Protein AF-A0A831WER1-F1 (afdb_monomer_lite)

Sequence (118 aa):
MRVPTHITPGLKKDIEVNKSIAALSYCWIMSVIIYALHRESPFVRFHAKQGIILFILSIIVWFLPYGRYIEVLVIGLMIAGFFEAVHGSYHPLPIIHEISTGGFNLRKIFHAITRGFA

Foldseek 3Di:
DDDDPDCDPVLVVLLVVCLQLLLVLLVQPSLVVQCVPPVPRPLSVLSSLLSPVLNVVLVVLVPDDVSVVVVVVSVVQSVVSSVCSNVSHSDQRPQRVCVVVVNDDPVVVVVVVVVVVD

Structure (mmCIF, N/CA/C/O backbone):
data_AF-A0A831WER1-F1
#
_entry.id   AF-A0A831WER1-F1
#
loop_
_atom_site.group_PDB
_atom_site.id
_atom_site.type_symbol
_atom_site.label_atom_id
_atom_site.label_alt_id
_atom_site.label_comp_id
_atom_site.label_asym_id
_atom_site.label_entity_id
_atom_site.label_seq_id
_atom_site.pdbx_PDB_ins_code
_atom_site.Cartn_x
_atom_site.Cartn_y
_atom_site.Cartn_z
_atom_site.occupancy
_atom_site.B_iso_or_equiv
_atom_site.auth_seq_id
_atom_site.auth_comp_id
_atom_site.auth_asym_id
_atom_site.auth_atom_id
_atom_site.pdbx_PDB_model_num
ATOM 1 N N . MET A 1 1 ? 6.300 -0.161 8.806 1.00 75.56 1 MET A N 1
ATOM 2 C CA . MET A 1 1 ? 4.931 0.136 9.279 1.00 75.56 1 MET A CA 1
ATOM 3 C C . MET A 1 1 ? 4.635 -0.894 10.350 1.00 75.56 1 MET A C 1
ATOM 5 O O . MET A 1 1 ? 5.125 -2.006 10.206 1.00 75.56 1 MET A O 1
ATOM 9 N N . ARG A 1 2 ? 3.951 -0.546 11.443 1.00 80.06 2 ARG A N 1
ATOM 10 C CA . ARG A 1 2 ? 3.749 -1.490 12.555 1.00 80.06 2 ARG A CA 1
ATOM 11 C C . ARG A 1 2 ? 2.434 -2.236 12.365 1.00 80.06 2 ARG A C 1
ATOM 13 O O . ARG A 1 2 ? 1.410 -1.589 12.171 1.00 80.06 2 ARG A O 1
ATOM 20 N N . VAL A 1 3 ? 2.493 -3.562 12.424 1.00 89.00 3 VAL A N 1
ATOM 21 C CA . VAL A 1 3 ? 1.309 -4.418 12.533 1.00 89.00 3 VAL A CA 1
ATOM 22 C C . VAL A 1 3 ? 0.891 -4.427 14.010 1.00 89.00 3 VAL A C 1
ATOM 24 O O . VAL A 1 3 ? 1.756 -4.624 14.869 1.00 89.00 3 VAL A O 1
ATOM 27 N N . PRO A 1 4 ? -0.379 -4.152 14.340 1.00 88.38 4 PRO A N 1
ATOM 28 C CA . PRO A 1 4 ? -0.862 -4.205 15.715 1.00 88.38 4 PRO A CA 1
ATOM 29 C C . PRO A 1 4 ? -0.870 -5.652 16.227 1.00 88.38 4 PRO A C 1
ATOM 31 O O . PRO A 1 4 ? -1.332 -6.554 15.537 1.00 88.38 4 PRO A O 1
ATOM 34 N N . THR A 1 5 ? -0.373 -5.878 17.446 1.00 88.31 5 THR A N 1
ATOM 35 C CA . THR A 1 5 ? -0.323 -7.213 18.076 1.00 88.31 5 THR A CA 1
ATOM 36 C C . THR A 1 5 ? -1.648 -7.627 18.715 1.00 88.31 5 THR A C 1
ATOM 38 O O . THR A 1 5 ? -1.887 -8.811 18.924 1.00 88.31 5 THR A O 1
ATOM 41 N N . HIS A 1 6 ? -2.518 -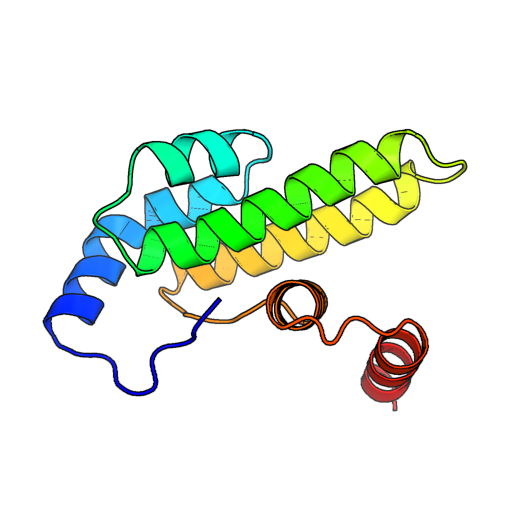6.662 19.019 1.00 91.19 6 HIS A N 1
ATOM 42 C CA . HIS A 1 6 ? -3.847 -6.891 19.571 1.00 91.19 6 HIS A CA 1
ATOM 43 C C . HIS A 1 6 ? -4.852 -5.930 18.928 1.00 91.19 6 HIS A C 1
ATOM 45 O O . HIS A 1 6 ? -4.655 -4.711 18.946 1.00 91.19 6 HIS A O 1
ATOM 51 N N . ILE A 1 7 ? -5.954 -6.463 18.393 1.00 92.00 7 ILE A N 1
ATOM 52 C CA . ILE A 1 7 ? -7.029 -5.657 17.804 1.00 92.00 7 ILE A CA 1
ATOM 53 C C . ILE A 1 7 ? -7.954 -5.169 18.919 1.00 92.00 7 ILE A C 1
ATOM 55 O O . ILE A 1 7 ? -8.758 -5.920 19.465 1.00 92.00 7 ILE A O 1
ATOM 59 N N . THR A 1 8 ? -7.822 -3.898 19.296 1.00 95.06 8 THR A N 1
ATOM 60 C CA . THR A 1 8 ? -8.715 -3.272 20.280 1.00 95.06 8 THR A CA 1
ATOM 61 C C . THR A 1 8 ? -10.092 -2.986 19.664 1.00 95.06 8 THR A C 1
ATOM 63 O O . THR A 1 8 ? -10.204 -2.861 18.441 1.00 95.06 8 THR A O 1
ATOM 66 N N . PRO A 1 9 ? -11.155 -2.811 20.472 1.00 95.88 9 PRO A N 1
ATOM 67 C CA . PRO A 1 9 ? -12.475 -2.441 19.954 1.00 95.88 9 PRO A CA 1
ATOM 68 C C . PRO A 1 9 ? -12.461 -1.157 19.111 1.00 95.88 9 PRO A C 1
ATOM 70 O O . PRO A 1 9 ? -13.139 -1.079 18.088 1.00 95.88 9 PRO A O 1
ATOM 73 N N . GLY A 1 10 ? -11.642 -0.172 19.500 1.00 96.31 10 GLY A N 1
ATOM 74 C CA . GLY A 1 10 ? -11.448 1.058 18.729 1.00 96.31 10 GLY A CA 1
ATOM 75 C C . GLY A 1 10 ? -10.820 0.799 17.359 1.00 96.31 10 GLY A C 1
ATOM 76 O O . GLY A 1 10 ? -11.284 1.344 16.363 1.00 96.31 10 GLY A O 1
ATOM 77 N N . LEU A 1 11 ? -9.827 -0.092 17.290 1.00 95.31 11 LEU A N 1
ATOM 78 C CA . LEU A 1 11 ? -9.194 -0.473 16.030 1.00 95.31 11 LEU A CA 1
ATOM 79 C C . LEU A 1 11 ? -10.140 -1.267 15.125 1.00 95.31 11 LEU A C 1
ATOM 81 O O . LEU A 1 11 ? -10.191 -1.029 13.925 1.00 95.31 11 LEU A O 1
ATOM 85 N N . LYS A 1 12 ? -10.934 -2.173 15.703 1.00 96.94 12 LYS A N 1
ATOM 86 C CA . LYS A 1 12 ? -11.974 -2.897 14.963 1.00 96.94 12 LYS A CA 1
ATOM 87 C C . LYS A 1 12 ? -12.969 -1.926 14.323 1.00 96.94 12 LYS A C 1
ATOM 89 O O . LYS A 1 12 ? -13.322 -2.087 13.160 1.00 96.94 12 LYS A O 1
ATOM 94 N N . LYS A 1 13 ? -13.386 -0.892 15.061 1.00 97.81 13 LYS A N 1
ATOM 95 C CA . LYS A 1 13 ? -14.256 0.165 14.532 1.00 97.81 13 LYS A CA 1
ATOM 96 C C . LYS A 1 13 ? -13.576 0.966 13.416 1.00 97.81 13 LYS A C 1
ATOM 98 O O . LYS A 1 13 ? -14.218 1.232 12.407 1.00 97.81 13 LYS A O 1
ATOM 103 N N . ASP A 1 14 ? -12.304 1.331 13.589 1.00 98.00 14 ASP A N 1
ATOM 104 C CA . ASP A 1 14 ? -11.512 2.024 12.562 1.00 98.00 14 ASP A CA 1
ATOM 105 C C . ASP A 1 14 ? -11.461 1.224 11.251 1.00 98.00 14 ASP A C 1
ATOM 107 O O . ASP A 1 14 ? -11.745 1.775 10.189 1.00 98.00 14 ASP A O 1
ATOM 111 N N . ILE A 1 15 ? -11.193 -0.084 11.331 1.00 97.94 15 ILE A N 1
ATOM 112 C CA . ILE A 1 15 ? -11.188 -0.992 10.176 1.00 97.94 15 ILE A CA 1
ATOM 113 C C . ILE A 1 15 ? -12.544 -0.980 9.461 1.00 97.94 15 ILE A C 1
ATOM 115 O O . ILE A 1 15 ? -12.603 -0.727 8.259 1.00 97.94 15 ILE A O 1
ATOM 119 N N . GLU A 1 16 ? -13.640 -1.233 10.181 1.00 97.88 16 GLU A N 1
ATOM 120 C CA . GLU A 1 16 ? -14.964 -1.365 9.556 1.00 97.88 16 GLU A CA 1
ATOM 121 C C . GLU A 1 16 ? -15.412 -0.088 8.845 1.00 97.88 16 GLU A C 1
ATOM 123 O O . GLU A 1 16 ? -15.981 -0.154 7.755 1.00 97.88 16 GLU A O 1
ATOM 128 N N . VAL A 1 17 ? -15.124 1.072 9.439 1.00 98.06 17 VAL A N 1
ATOM 129 C CA . VAL A 1 17 ? -15.487 2.373 8.865 1.00 98.06 17 VAL A CA 1
ATOM 130 C C . VAL A 1 17 ? -14.601 2.719 7.669 1.00 98.06 17 VAL A C 1
ATOM 132 O O . VAL A 1 17 ? -15.089 3.281 6.691 1.00 98.06 17 VAL A O 1
ATOM 135 N N . ASN A 1 18 ? -13.309 2.386 7.724 1.00 98.31 18 ASN A N 1
ATOM 136 C CA . ASN A 1 18 ? -12.325 2.934 6.794 1.00 98.31 18 ASN A CA 1
ATOM 137 C C . ASN A 1 18 ? -11.748 1.931 5.782 1.00 98.31 18 ASN A C 1
ATOM 139 O O . ASN A 1 18 ? -10.887 2.302 4.978 1.00 98.31 18 ASN A O 1
ATOM 143 N N . LYS A 1 19 ? -12.206 0.677 5.755 1.00 97.94 19 LYS A N 1
ATOM 144 C CA . LYS A 1 19 ? -11.648 -0.340 4.847 1.00 97.94 19 LYS A CA 1
ATOM 145 C C . LYS A 1 19 ? -11.704 0.019 3.366 1.00 97.94 19 LYS A C 1
ATOM 147 O O . LYS A 1 19 ? -10.725 -0.173 2.648 1.00 97.94 19 LYS A O 1
ATOM 152 N N . SER A 1 20 ? -12.792 0.643 2.924 1.00 98.00 20 SER A N 1
ATOM 153 C CA . SER A 1 20 ? -12.949 1.067 1.529 1.00 98.00 20 SER A CA 1
ATOM 154 C C . SER A 1 20 ? -11.957 2.168 1.138 1.00 98.00 20 SER A C 1
ATOM 156 O O . SER A 1 20 ? -11.359 2.109 0.065 1.00 98.00 20 SER A O 1
ATOM 158 N N . ILE A 1 21 ? -11.731 3.157 2.014 1.00 98.25 21 ILE A N 1
ATOM 159 C CA . ILE A 1 21 ? -10.775 4.238 1.734 1.00 98.25 21 ILE A CA 1
ATOM 160 C C . ILE A 1 21 ? -9.325 3.748 1.851 1.00 98.25 21 ILE A C 1
ATOM 162 O O . ILE A 1 21 ? -8.467 4.159 1.074 1.00 98.25 21 ILE A O 1
ATOM 166 N N . ALA A 1 22 ? -9.048 2.801 2.750 1.00 98.12 22 ALA A N 1
ATOM 167 C CA . ALA A 1 22 ? -7.762 2.115 2.796 1.00 98.12 22 ALA A CA 1
ATOM 168 C C . ALA A 1 22 ? -7.492 1.332 1.498 1.00 98.12 22 ALA A C 1
ATOM 170 O O . ALA A 1 22 ? -6.385 1.406 0.970 1.00 98.12 22 ALA A O 1
ATOM 171 N N . ALA A 1 23 ? -8.495 0.652 0.936 1.00 98.44 23 ALA A N 1
ATOM 172 C CA . ALA A 1 23 ? -8.362 -0.059 -0.335 1.00 98.44 23 ALA A CA 1
ATOM 173 C C . ALA A 1 23 ? -8.083 0.900 -1.507 1.00 98.44 23 ALA A C 1
ATOM 175 O O . ALA A 1 23 ? -7.177 0.649 -2.303 1.00 98.44 23 ALA A O 1
ATOM 176 N N . LEU A 1 24 ? -8.760 2.055 -1.560 1.00 98.19 24 LEU A N 1
ATOM 177 C CA . LEU A 1 24 ? -8.514 3.094 -2.573 1.00 98.19 24 LEU A CA 1
ATOM 178 C C . LEU A 1 24 ? -7.071 3.634 -2.548 1.00 98.19 24 LEU A C 1
ATOM 180 O O . LEU A 1 24 ? -6.561 4.116 -3.559 1.00 98.19 24 LEU A O 1
ATOM 184 N N . SER A 1 25 ? -6.374 3.516 -1.416 1.00 98.19 25 SER A N 1
ATOM 185 C CA . SER A 1 25 ? -4.975 3.937 -1.303 1.00 98.19 25 SER A CA 1
ATOM 186 C C . SER A 1 25 ? -3.997 3.096 -2.130 1.00 98.19 25 SER A C 1
ATOM 188 O O . SER A 1 25 ? -2.856 3.512 -2.302 1.00 98.19 25 SER A O 1
ATOM 190 N N . TYR A 1 26 ? -4.433 1.975 -2.712 1.00 97.81 26 TYR A N 1
ATOM 191 C CA . TYR A 1 26 ? -3.646 1.205 -3.680 1.00 97.81 26 TYR A CA 1
ATOM 192 C C . TYR A 1 26 ? -3.781 1.707 -5.128 1.00 97.81 26 TYR A C 1
ATOM 194 O O . TYR A 1 26 ? -3.161 1.150 -6.029 1.00 97.81 26 TYR A O 1
ATOM 202 N N . CYS A 1 27 ? -4.518 2.797 -5.369 1.00 96.81 27 CYS A N 1
ATOM 203 C CA . CYS A 1 27 ? -4.629 3.432 -6.684 1.00 96.81 27 CYS A CA 1
ATOM 204 C C . CYS A 1 27 ? -3.587 4.555 -6.873 1.00 96.81 27 CYS A C 1
ATOM 206 O O . CYS A 1 27 ? -3.919 5.739 -6.791 1.00 96.81 27 CYS A O 1
ATOM 208 N N . TRP A 1 28 ? -2.324 4.195 -7.141 1.00 95.06 28 TRP A N 1
ATOM 209 C CA . TRP A 1 28 ? -1.215 5.123 -7.462 1.00 95.06 28 TRP A CA 1
ATOM 210 C C . TRP A 1 28 ? -1.187 6.380 -6.572 1.00 95.06 28 TRP A C 1
ATOM 212 O O . TRP A 1 28 ? -0.998 6.280 -5.361 1.00 95.06 28 TRP A O 1
ATOM 222 N N . ILE A 1 29 ? -1.390 7.569 -7.151 1.00 97.44 29 ILE A N 1
ATOM 223 C CA . ILE A 1 29 ? -1.279 8.868 -6.478 1.00 97.44 29 ILE A CA 1
ATOM 224 C C . ILE A 1 29 ? -2.305 9.040 -5.349 1.00 97.44 29 ILE A C 1
ATOM 226 O O . ILE A 1 29 ? -2.052 9.789 -4.403 1.00 97.44 29 ILE A O 1
ATOM 230 N N . MET A 1 30 ? -3.421 8.296 -5.379 1.00 98.19 30 MET A N 1
ATOM 231 C CA . MET A 1 30 ? -4.392 8.286 -4.279 1.00 98.19 30 MET A CA 1
ATOM 232 C C . MET A 1 30 ? -3.752 7.859 -2.962 1.00 98.19 30 MET A C 1
ATOM 234 O O . MET A 1 30 ? -4.151 8.364 -1.918 1.00 98.19 30 MET A O 1
ATOM 238 N N . SER A 1 31 ? -2.722 7.010 -2.994 1.00 97.62 31 SER A N 1
ATOM 239 C CA . SER A 1 31 ? -1.945 6.637 -1.809 1.00 97.62 31 SER A CA 1
ATOM 240 C C . SER A 1 31 ? -1.440 7.855 -1.023 1.00 97.62 31 SER A C 1
ATOM 242 O O . SER A 1 31 ? -1.615 7.930 0.193 1.00 97.62 31 SER A O 1
ATOM 244 N N . VAL A 1 32 ? -0.879 8.849 -1.718 1.00 98.00 32 VAL A N 1
ATOM 245 C CA . VAL A 1 32 ? -0.316 10.070 -1.125 1.00 98.00 32 VAL A CA 1
ATOM 246 C C . VAL A 1 32 ? -1.426 10.966 -0.587 1.00 98.00 32 VAL A C 1
ATOM 248 O O . VAL A 1 32 ? -1.342 11.447 0.545 1.00 98.00 32 VAL A O 1
ATOM 251 N N . ILE A 1 33 ? -2.484 11.159 -1.378 1.00 98.31 33 ILE A N 1
ATOM 252 C CA . ILE A 1 33 ? -3.625 12.005 -1.008 1.00 98.31 33 ILE A CA 1
ATOM 253 C C . ILE A 1 33 ? -4.333 11.430 0.223 1.00 98.31 33 ILE A C 1
ATOM 255 O O . ILE A 1 33 ? -4.537 12.131 1.214 1.00 98.31 33 ILE A O 1
ATOM 259 N N . ILE A 1 34 ? -4.651 10.136 0.203 1.00 98.06 34 ILE A N 1
ATOM 260 C CA . ILE A 1 34 ? -5.327 9.450 1.307 1.00 98.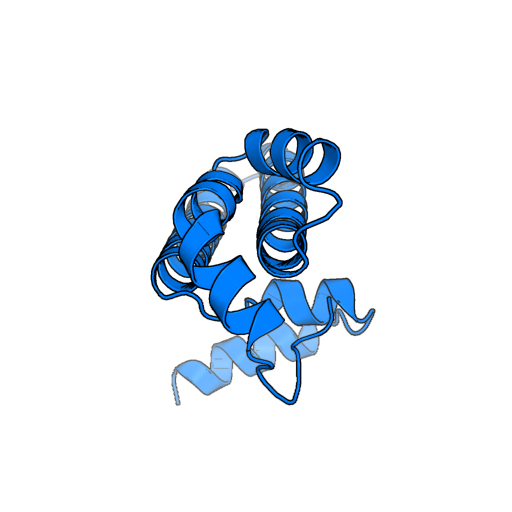06 34 ILE A CA 1
ATOM 261 C C . ILE A 1 34 ? -4.459 9.480 2.563 1.00 98.06 34 ILE A C 1
ATOM 263 O O . ILE A 1 34 ? -4.971 9.790 3.639 1.00 98.06 34 ILE A O 1
ATOM 267 N N . TYR A 1 35 ? -3.150 9.249 2.433 1.00 97.75 35 TYR A N 1
ATOM 268 C CA . TYR A 1 35 ? -2.219 9.345 3.555 1.00 97.75 35 TYR A CA 1
ATOM 269 C C . TYR A 1 35 ? -2.183 10.743 4.191 1.00 97.75 35 TYR A C 1
ATOM 271 O O . TYR A 1 35 ? -2.083 10.860 5.414 1.00 97.75 35 TYR A O 1
ATOM 279 N N . ALA A 1 36 ? -2.263 11.801 3.379 1.00 97.56 36 ALA A N 1
ATOM 280 C CA . ALA A 1 36 ? -2.250 13.179 3.859 1.00 97.56 36 ALA A CA 1
ATOM 281 C C . ALA A 1 36 ? -3.554 13.573 4.575 1.00 97.56 36 ALA A C 1
ATOM 283 O O . ALA A 1 36 ? -3.491 14.293 5.578 1.00 97.56 36 ALA A O 1
ATOM 284 N N . LEU A 1 37 ? -4.700 13.094 4.072 1.00 97.75 37 LEU A N 1
ATOM 285 C CA . LEU A 1 37 ? -6.040 13.430 4.568 1.00 97.75 37 LEU A CA 1
ATOM 286 C C . LEU A 1 37 ? -6.474 12.593 5.783 1.00 97.75 37 LEU A C 1
ATOM 288 O O . LEU A 1 37 ? -7.096 13.123 6.698 1.00 97.75 37 LEU A O 1
ATOM 292 N N . HIS A 1 38 ? -6.128 11.305 5.840 1.00 96.56 38 HIS A N 1
ATOM 293 C CA . HIS A 1 38 ? -6.635 10.374 6.861 1.00 96.56 38 HIS A CA 1
ATOM 294 C C . HIS A 1 38 ? -5.620 10.152 7.986 1.00 96.56 38 HIS A C 1
ATOM 296 O O . HIS A 1 38 ? -5.120 9.047 8.204 1.00 96.56 38 HIS A O 1
ATOM 302 N N . ARG A 1 39 ? -5.290 11.224 8.713 1.00 93.88 39 ARG A N 1
ATOM 303 C CA . ARG A 1 39 ? -4.253 11.202 9.763 1.00 93.88 39 ARG A CA 1
ATOM 304 C C . ARG A 1 39 ? -4.654 10.419 11.014 1.00 93.88 39 ARG A C 1
ATOM 306 O O . ARG A 1 39 ? -3.784 9.827 11.655 1.00 93.88 39 ARG A O 1
ATOM 313 N N . GLU A 1 40 ? -5.952 10.375 11.291 1.00 95.50 40 GLU A N 1
ATOM 314 C CA . GLU A 1 40 ? -6.531 9.795 12.507 1.00 95.50 40 GLU A CA 1
ATOM 315 C C . GLU A 1 40 ? -6.786 8.288 12.423 1.00 95.50 40 GLU A C 1
ATOM 317 O O . GLU A 1 40 ? -7.067 7.670 13.443 1.00 95.50 40 GLU A O 1
ATOM 322 N N . SER A 1 41 ? -6.688 7.680 11.235 1.00 97.31 41 SER A N 1
ATOM 323 C CA . SER A 1 41 ? -6.938 6.247 11.050 1.00 97.31 41 SER A CA 1
ATOM 324 C C . SER A 1 41 ? -5.625 5.464 10.951 1.00 97.31 41 SER A C 1
ATOM 326 O O . SER A 1 41 ? -4.931 5.533 9.925 1.00 97.31 41 SER A O 1
ATOM 328 N N . PRO A 1 42 ? -5.249 4.685 11.985 1.00 96.38 42 PRO A N 1
ATOM 329 C CA . PRO A 1 42 ? -4.126 3.763 11.896 1.00 96.38 42 PRO A CA 1
ATOM 330 C C . PRO A 1 42 ? -4.266 2.767 10.741 1.00 96.38 42 PRO A C 1
ATOM 332 O O . PRO A 1 42 ? -3.253 2.439 10.117 1.00 96.38 42 PRO A O 1
ATOM 335 N N . PHE A 1 43 ? -5.482 2.289 10.445 1.00 97.75 43 PHE A N 1
ATOM 336 C CA . PHE A 1 43 ? -5.740 1.341 9.355 1.00 97.75 43 PHE A CA 1
ATOM 337 C C . PHE A 1 43 ? -5.454 1.952 7.987 1.00 97.75 43 PHE A C 1
ATOM 339 O O . PHE A 1 43 ? -4.645 1.425 7.219 1.00 97.75 43 PHE A O 1
ATOM 346 N N . VAL A 1 44 ? -6.023 3.125 7.712 1.00 98.12 44 VAL A N 1
ATOM 347 C CA . VAL A 1 44 ? -5.819 3.808 6.429 1.00 98.12 44 VAL A CA 1
ATOM 348 C C . VAL A 1 44 ? -4.360 4.179 6.239 1.00 98.12 44 VAL A C 1
ATOM 350 O O . VAL A 1 44 ? -3.798 3.956 5.170 1.00 98.12 44 VAL A O 1
ATOM 353 N N . ARG A 1 45 ? -3.696 4.685 7.282 1.00 97.19 45 ARG A N 1
ATOM 354 C CA . ARG A 1 45 ? -2.274 5.043 7.193 1.00 97.19 45 ARG A CA 1
ATOM 355 C C . ARG A 1 45 ? -1.370 3.843 6.965 1.00 97.19 45 ARG A C 1
ATOM 357 O O . ARG A 1 45 ? -0.296 4.017 6.390 1.00 97.19 45 ARG A O 1
ATOM 364 N N . PHE A 1 46 ? -1.753 2.660 7.434 1.00 96.44 46 PHE A N 1
ATOM 365 C CA . PHE A 1 46 ? -1.002 1.439 7.175 1.00 96.44 46 PHE A CA 1
ATOM 366 C C . PHE A 1 46 ? -1.039 1.089 5.684 1.00 96.44 46 PHE A C 1
ATOM 368 O O . PHE A 1 46 ? 0.022 1.015 5.067 1.00 96.44 46 PHE A O 1
ATOM 375 N N . HIS A 1 47 ? -2.226 0.973 5.089 1.00 96.94 47 HIS A N 1
ATOM 376 C CA . HIS A 1 47 ? -2.367 0.651 3.665 1.00 96.94 47 HIS A CA 1
ATOM 377 C C . HIS A 1 47 ? -1.852 1.768 2.752 1.00 96.94 47 HIS A C 1
ATOM 379 O O . HIS A 1 47 ? -1.098 1.496 1.819 1.00 96.94 47 HIS A O 1
ATOM 385 N N . ALA A 1 48 ? -2.117 3.032 3.086 1.00 97.69 48 ALA A N 1
ATOM 386 C CA . ALA A 1 48 ? -1.677 4.161 2.274 1.00 97.69 48 ALA A CA 1
ATOM 387 C C . ALA A 1 48 ? -0.151 4.292 2.224 1.00 97.69 48 ALA A C 1
ATOM 389 O O . ALA A 1 48 ? 0.404 4.596 1.173 1.00 97.69 48 ALA A O 1
ATOM 390 N N . LYS A 1 49 ? 0.567 3.983 3.314 1.00 95.69 49 LYS A N 1
ATOM 391 C CA . LYS A 1 49 ? 2.038 3.914 3.277 1.00 95.69 49 LYS A CA 1
ATOM 392 C C . LYS A 1 49 ? 2.546 2.801 2.358 1.00 95.69 49 LYS A C 1
ATOM 394 O O . LYS A 1 49 ? 3.563 3.005 1.701 1.00 95.69 49 LYS A O 1
ATOM 399 N N . GLN A 1 50 ? 1.872 1.649 2.304 1.00 95.44 50 GLN A N 1
ATOM 400 C CA . GLN A 1 50 ? 2.226 0.589 1.352 1.00 95.44 50 GLN A CA 1
ATOM 401 C C . GLN A 1 50 ? 1.967 1.034 -0.088 1.00 95.44 50 GLN A C 1
ATOM 403 O O . GLN A 1 50 ? 2.851 0.893 -0.932 1.00 95.44 50 GLN A O 1
ATOM 408 N N . GLY A 1 51 ? 0.807 1.648 -0.338 1.00 96.75 51 GLY A N 1
ATOM 409 C CA . GLY A 1 51 ? 0.458 2.245 -1.624 1.00 96.75 51 GLY A CA 1
ATOM 410 C C . GLY A 1 51 ? 1.474 3.291 -2.089 1.00 96.75 51 GLY A C 1
ATOM 411 O O . GLY A 1 51 ? 1.878 3.259 -3.244 1.00 96.75 51 GLY A O 1
ATOM 412 N N . ILE A 1 52 ? 1.968 4.157 -1.192 1.00 96.56 52 ILE A N 1
ATOM 413 C CA . ILE A 1 52 ? 2.997 5.163 -1.515 1.00 96.56 52 ILE A CA 1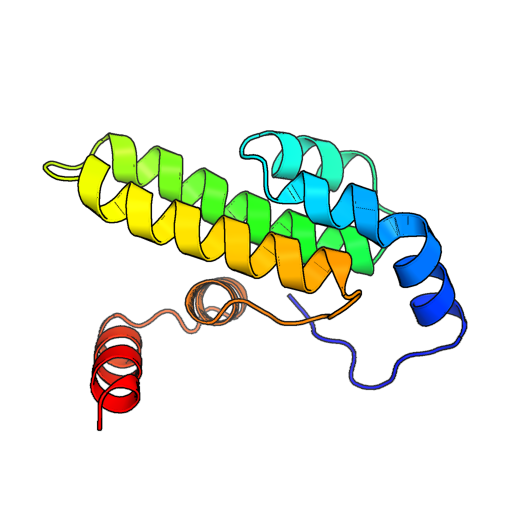
ATOM 414 C C . ILE A 1 52 ? 4.293 4.493 -1.971 1.00 96.56 52 ILE A C 1
ATOM 416 O O . ILE A 1 52 ? 4.889 4.922 -2.955 1.00 96.56 52 ILE A O 1
ATOM 420 N N . ILE A 1 53 ? 4.741 3.447 -1.271 1.00 94.62 53 ILE A N 1
ATOM 421 C CA . ILE A 1 53 ? 5.971 2.737 -1.648 1.00 94.62 53 ILE A CA 1
ATOM 422 C C . ILE A 1 53 ? 5.799 2.079 -3.021 1.00 94.62 53 ILE A C 1
ATOM 424 O O . ILE A 1 53 ? 6.692 2.198 -3.856 1.00 94.62 53 ILE A O 1
ATOM 428 N N . LEU A 1 54 ? 4.653 1.440 -3.278 1.00 95.06 54 LEU A N 1
ATOM 429 C CA . LEU A 1 54 ? 4.346 0.853 -4.586 1.00 95.06 54 LEU A CA 1
ATOM 430 C C . LEU A 1 54 ? 4.255 1.918 -5.685 1.00 95.06 54 LEU A C 1
ATOM 432 O O . LEU A 1 54 ? 4.777 1.712 -6.772 1.00 95.06 54 LEU A O 1
ATOM 436 N N . PHE A 1 55 ? 3.667 3.078 -5.396 1.00 96.38 55 PHE A N 1
ATOM 437 C CA . PHE A 1 55 ? 3.581 4.187 -6.341 1.00 96.38 55 PHE A CA 1
ATOM 438 C C . PHE A 1 55 ? 4.963 4.747 -6.705 1.00 96.38 55 PHE A C 1
ATOM 440 O O . PHE A 1 55 ? 5.263 4.938 -7.883 1.00 96.38 55 PHE A O 1
ATOM 447 N N . ILE A 1 56 ? 5.831 4.957 -5.711 1.00 94.69 56 ILE A N 1
ATOM 448 C CA . ILE A 1 56 ? 7.221 5.374 -5.940 1.00 94.69 56 ILE A CA 1
ATOM 449 C C . ILE A 1 56 ? 7.963 4.312 -6.761 1.00 94.69 56 ILE A C 1
ATOM 451 O O . ILE A 1 56 ? 8.698 4.659 -7.686 1.00 94.69 56 ILE A O 1
ATOM 455 N N . LEU A 1 57 ? 7.751 3.028 -6.459 1.00 93.06 57 LEU A N 1
ATOM 456 C CA . LEU A 1 57 ? 8.343 1.929 -7.216 1.00 93.06 57 LEU A CA 1
ATOM 457 C C . LEU A 1 57 ? 7.889 1.944 -8.682 1.00 93.06 57 LEU A C 1
ATOM 459 O O . LEU A 1 57 ? 8.751 1.863 -9.553 1.00 93.06 57 LEU A O 1
ATOM 463 N N . SER A 1 58 ? 6.593 2.120 -8.963 1.00 94.62 58 SER A N 1
ATOM 464 C CA . SER A 1 58 ? 6.076 2.264 -10.334 1.00 94.62 58 SER A CA 1
ATOM 465 C C . SER A 1 58 ? 6.757 3.409 -11.082 1.00 94.62 58 SER A C 1
ATOM 467 O O . SER A 1 58 ? 7.239 3.206 -12.195 1.00 94.62 58 SER A O 1
ATOM 469 N N . ILE A 1 59 ? 6.882 4.591 -10.459 1.00 95.81 59 ILE A N 1
ATOM 470 C CA . ILE A 1 59 ? 7.566 5.741 -11.077 1.00 95.81 59 ILE A CA 1
ATOM 471 C C . ILE A 1 59 ? 8.998 5.368 -11.467 1.00 95.81 59 ILE A C 1
ATOM 473 O O . ILE A 1 59 ? 9.400 5.625 -12.595 1.00 95.81 59 ILE A O 1
ATOM 477 N N . ILE A 1 60 ? 9.765 4.751 -10.562 1.00 93.94 60 ILE A N 1
ATOM 478 C CA . ILE A 1 60 ? 11.156 4.349 -10.830 1.00 93.94 60 ILE A CA 1
ATOM 479 C C . ILE A 1 60 ? 11.214 3.323 -11.968 1.00 93.94 60 ILE A C 1
ATOM 481 O O . ILE A 1 60 ? 12.033 3.446 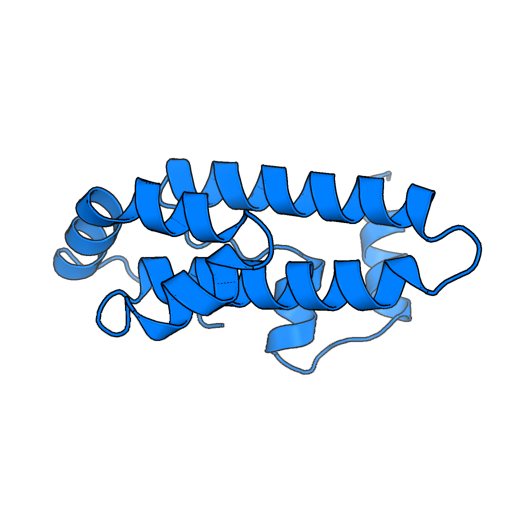-12.880 1.00 93.94 60 ILE A O 1
ATOM 485 N N . VAL A 1 61 ? 10.336 2.320 -11.924 1.00 92.81 61 VAL A N 1
ATOM 486 C CA . VAL A 1 61 ? 10.283 1.220 -12.891 1.00 92.81 61 VAL A CA 1
ATOM 487 C C . VAL A 1 61 ? 10.004 1.723 -14.305 1.00 92.81 61 VAL A C 1
ATOM 489 O O . VAL A 1 61 ? 10.597 1.203 -15.249 1.00 92.81 61 VAL A O 1
ATOM 492 N N . TRP A 1 62 ? 9.175 2.755 -14.476 1.00 92.81 62 TRP A N 1
ATOM 493 C CA . TRP A 1 62 ? 8.858 3.313 -15.796 1.00 92.81 62 TRP A CA 1
ATOM 494 C C . TRP A 1 62 ? 10.077 3.850 -16.561 1.00 92.81 62 TRP A C 1
ATOM 496 O O . TRP A 1 62 ? 10.051 3.869 -17.791 1.00 92.81 62 TRP A O 1
ATOM 506 N N . PHE A 1 63 ? 11.155 4.231 -15.868 1.00 93.56 63 PHE A N 1
ATOM 507 C CA . PHE A 1 63 ? 12.387 4.723 -16.497 1.00 93.56 63 PHE A CA 1
ATOM 508 C C . PHE A 1 63 ? 13.401 3.618 -16.837 1.00 93.56 63 PHE A C 1
ATOM 510 O O . PHE A 1 63 ? 14.416 3.900 -17.473 1.00 93.56 63 PHE A O 1
ATOM 517 N N . LEU A 1 64 ? 13.162 2.366 -16.433 1.00 93.00 64 LEU A N 1
ATOM 518 C CA . LEU A 1 64 ? 14.081 1.256 -16.691 1.00 93.00 64 LEU A CA 1
ATOM 519 C C . LEU A 1 64 ? 13.820 0.598 -18.057 1.00 93.00 64 LEU A C 1
ATOM 521 O O . LEU A 1 64 ? 12.660 0.426 -18.456 1.00 93.00 64 LEU A O 1
ATOM 525 N N . PRO A 1 65 ? 14.866 0.118 -18.761 1.00 88.75 65 PRO A N 1
ATOM 526 C CA . PRO A 1 65 ? 14.659 -0.807 -19.868 1.00 88.75 65 PRO A CA 1
ATOM 527 C C . PRO A 1 65 ? 13.938 -2.048 -19.321 1.00 88.75 65 PRO A C 1
ATOM 529 O O . PRO A 1 65 ? 14.313 -2.571 -18.276 1.00 88.75 65 PRO A O 1
ATOM 532 N N . TYR A 1 66 ? 12.877 -2.497 -20.001 1.00 91.94 66 TYR A N 1
ATOM 533 C CA . TYR A 1 66 ? 11.969 -3.572 -19.548 1.00 91.94 66 TYR A CA 1
ATOM 534 C C . TYR A 1 66 ? 11.030 -3.226 -18.378 1.00 91.94 66 TYR A C 1
ATOM 536 O O . TYR A 1 66 ? 10.296 -4.105 -17.921 1.00 91.94 66 TYR A O 1
ATOM 544 N N . GLY A 1 67 ? 10.950 -1.960 -17.956 1.00 92.44 67 GLY A N 1
ATOM 545 C CA . GLY A 1 67 ? 10.088 -1.519 -16.854 1.00 92.44 67 GLY A CA 1
ATO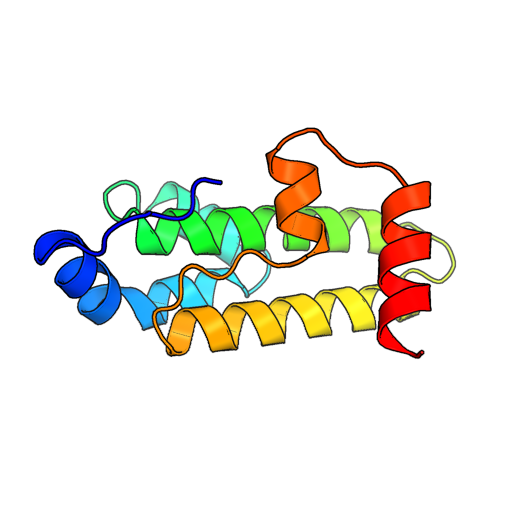M 546 C C . GLY A 1 67 ? 8.632 -1.983 -16.956 1.00 92.44 67 GLY A C 1
ATOM 547 O O . GLY A 1 67 ? 8.047 -2.430 -15.978 1.00 92.44 67 GLY A O 1
ATOM 548 N N . ARG A 1 68 ? 8.078 -2.015 -18.173 1.00 91.62 68 ARG A N 1
ATOM 549 C CA . ARG A 1 68 ? 6.717 -2.507 -18.454 1.00 91.62 68 ARG A CA 1
ATOM 550 C C . ARG A 1 68 ? 6.425 -3.920 -17.923 1.00 91.62 68 ARG A C 1
ATOM 552 O O . ARG A 1 68 ? 5.299 -4.185 -17.528 1.00 91.62 68 ARG A O 1
ATOM 559 N N . TYR A 1 69 ? 7.412 -4.820 -17.906 1.00 93.75 69 TYR A N 1
ATOM 560 C CA . TYR A 1 69 ? 7.230 -6.189 -17.407 1.00 93.75 69 TYR A CA 1
ATOM 561 C C . TYR A 1 69 ? 7.285 -6.239 -15.879 1.00 93.75 69 TYR A C 1
ATOM 563 O O . TYR A 1 69 ? 6.535 -6.981 -15.254 1.00 93.75 69 TYR A O 1
ATOM 571 N N . ILE A 1 70 ? 8.142 -5.413 -15.274 1.00 91.38 70 ILE A N 1
ATOM 572 C CA . ILE A 1 70 ? 8.230 -5.266 -13.817 1.00 91.38 70 ILE A CA 1
ATOM 573 C C . ILE A 1 70 ? 6.958 -4.599 -13.281 1.00 91.38 70 ILE A C 1
ATOM 575 O O . ILE A 1 70 ? 6.460 -4.991 -12.230 1.00 91.38 70 ILE A O 1
ATOM 579 N N . GLU A 1 71 ? 6.383 -3.651 -14.020 1.00 94.81 71 GLU A N 1
ATOM 580 C CA . GLU A 1 71 ? 5.140 -2.977 -13.637 1.00 94.81 71 GLU A CA 1
ATOM 581 C C . GLU A 1 71 ? 3.980 -3.965 -13.452 1.00 94.81 71 GLU A C 1
ATOM 583 O O . GLU A 1 71 ? 3.190 -3.808 -12.528 1.00 94.81 71 GLU A O 1
ATOM 588 N N . VAL A 1 72 ? 3.916 -5.044 -14.242 1.00 95.25 72 VAL A N 1
ATOM 589 C CA . VAL A 1 72 ? 2.911 -6.107 -14.054 1.00 95.25 72 VAL A CA 1
ATOM 590 C C . VAL A 1 72 ? 3.012 -6.734 -12.658 1.00 95.25 72 VAL A C 1
ATOM 592 O O . VAL A 1 72 ? 1.990 -6.993 -12.020 1.00 95.25 72 VAL A O 1
ATOM 595 N N . LEU A 1 73 ? 4.230 -6.929 -12.142 1.00 92.19 7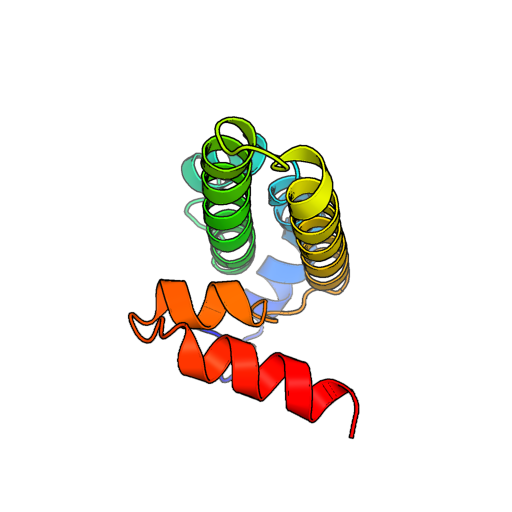3 LEU A N 1
ATOM 596 C CA . LEU A 1 73 ? 4.441 -7.423 -10.780 1.00 92.19 73 LEU A CA 1
ATOM 597 C C . LEU A 1 73 ? 4.000 -6.391 -9.732 1.00 92.19 73 LEU A C 1
ATOM 599 O O . LEU A 1 73 ? 3.369 -6.761 -8.741 1.00 92.19 73 LEU A O 1
ATOM 603 N N . VAL A 1 74 ? 4.291 -5.104 -9.951 1.00 93.75 74 VAL A N 1
ATOM 604 C CA . VAL A 1 74 ? 3.862 -4.019 -9.049 1.00 93.75 74 VAL A CA 1
ATOM 605 C C . VAL A 1 74 ? 2.336 -3.938 -8.985 1.00 93.75 74 VAL A C 1
ATOM 607 O O . VAL A 1 74 ? 1.775 -3.860 -7.892 1.00 93.75 74 VAL A O 1
ATOM 610 N N . ILE A 1 75 ? 1.658 -4.060 -10.128 1.00 95.62 75 ILE A N 1
ATOM 611 C CA . ILE A 1 75 ? 0.194 -4.124 -10.212 1.00 95.62 75 ILE A CA 1
ATOM 612 C C . ILE A 1 75 ? -0.341 -5.333 -9.434 1.00 95.62 75 ILE A C 1
ATOM 614 O O . ILE A 1 75 ? -1.296 -5.195 -8.672 1.00 95.62 75 ILE A O 1
ATOM 618 N N . GLY A 1 76 ? 0.295 -6.503 -9.550 1.00 95.12 76 GLY A N 1
ATOM 619 C CA . GLY A 1 76 ? -0.068 -7.682 -8.757 1.00 95.12 76 GLY A CA 1
ATOM 620 C C . GLY A 1 76 ? 0.003 -7.429 -7.246 1.00 95.12 76 GLY A C 1
ATOM 621 O O . GLY A 1 76 ? -0.914 -7.796 -6.509 1.00 95.12 76 GLY A O 1
ATOM 622 N N . LEU A 1 77 ? 1.044 -6.731 -6.780 1.00 95.12 77 LEU A N 1
ATOM 623 C CA . LEU A 1 77 ? 1.180 -6.331 -5.375 1.00 95.12 77 LEU A CA 1
ATOM 624 C C . LEU A 1 77 ? 0.136 -5.287 -4.953 1.00 95.12 77 LEU A C 1
ATOM 626 O O . LEU A 1 77 ? -0.366 -5.356 -3.831 1.00 95.12 77 LEU A O 1
ATOM 630 N N . MET A 1 78 ? -0.218 -4.344 -5.833 1.00 95.94 78 MET A N 1
ATOM 631 C CA . MET A 1 78 ? -1.301 -3.386 -5.582 1.00 95.94 78 MET A CA 1
ATOM 632 C C . MET A 1 78 ? -2.648 -4.095 -5.412 1.00 95.94 78 MET A C 1
ATOM 634 O O . MET A 1 78 ? -3.378 -3.790 -4.472 1.00 95.94 78 MET A O 1
ATOM 638 N N . ILE A 1 79 ? -2.950 -5.077 -6.267 1.00 97.12 79 ILE A N 1
ATOM 639 C CA . ILE A 1 79 ? -4.174 -5.886 -6.180 1.00 97.12 79 ILE A CA 1
ATOM 640 C C . ILE A 1 79 ? -4.192 -6.702 -4.883 1.00 97.12 79 ILE A C 1
ATOM 642 O O . ILE A 1 79 ? -5.198 -6.705 -4.175 1.00 97.12 79 ILE A O 1
ATOM 646 N N . ALA A 1 80 ? -3.082 -7.354 -4.529 1.00 95.62 80 ALA A N 1
ATOM 647 C CA . ALA A 1 80 ? -2.979 -8.089 -3.269 1.00 95.62 80 ALA A CA 1
ATOM 648 C C . ALA A 1 80 ? -3.224 -7.166 -2.062 1.00 95.62 80 ALA A C 1
ATOM 650 O O . ALA A 1 80 ? -4.037 -7.476 -1.194 1.00 95.62 80 ALA A O 1
ATOM 651 N N . GLY A 1 81 ? -2.591 -5.990 -2.039 1.00 96.00 81 GLY A N 1
ATOM 652 C CA . GLY A 1 81 ? -2.799 -5.000 -0.985 1.00 96.00 81 GLY A CA 1
ATOM 653 C C . GLY A 1 81 ? -4.239 -4.481 -0.911 1.00 96.00 81 GLY A C 1
ATOM 654 O O . GLY A 1 81 ? -4.776 -4.315 0.186 1.00 96.00 81 GLY A O 1
ATOM 655 N N . PHE A 1 82 ? -4.885 -4.283 -2.062 1.00 97.94 82 PHE A N 1
ATOM 656 C CA . PHE A 1 82 ? -6.298 -3.920 -2.147 1.00 97.94 82 PHE A CA 1
ATOM 657 C C . PHE A 1 82 ? -7.190 -4.975 -1.479 1.00 97.94 82 PHE A C 1
ATOM 659 O O . PHE A 1 82 ? -8.039 -4.620 -0.661 1.00 97.94 82 PHE A O 1
ATOM 666 N N . PHE A 1 83 ? -6.981 -6.264 -1.770 1.00 97.31 83 PHE A N 1
ATOM 667 C CA . PHE A 1 83 ? -7.755 -7.341 -1.146 1.00 97.31 83 PHE A CA 1
ATOM 668 C C . PHE A 1 83 ? -7.556 -7.396 0.368 1.00 97.31 83 PHE A C 1
ATOM 670 O O . PHE A 1 83 ? -8.533 -7.535 1.102 1.00 97.31 83 PHE A O 1
ATOM 677 N N . GLU A 1 84 ? -6.328 -7.238 0.854 1.00 96.75 84 GLU A N 1
ATOM 678 C CA . GLU A 1 84 ? -6.060 -7.200 2.297 1.00 96.75 84 GLU A CA 1
ATOM 679 C C . GLU A 1 84 ? -6.784 -6.030 2.977 1.00 96.75 84 GLU A C 1
ATOM 681 O O . GLU A 1 84 ? -7.388 -6.204 4.038 1.00 96.75 84 GLU A O 1
ATOM 686 N N . ALA A 1 85 ? -6.806 -4.856 2.338 1.00 97.69 85 ALA A N 1
ATOM 687 C CA . ALA A 1 85 ? -7.535 -3.702 2.851 1.00 97.69 85 ALA A CA 1
ATOM 688 C C . ALA A 1 85 ? -9.050 -3.949 2.908 1.00 97.69 85 ALA A C 1
ATOM 690 O O . ALA A 1 85 ? -9.675 -3.656 3.927 1.00 97.69 85 ALA A O 1
ATOM 691 N N . VAL A 1 86 ? -9.639 -4.532 1.856 1.00 97.62 86 VAL A N 1
ATOM 692 C CA . VAL A 1 86 ? -11.074 -4.878 1.812 1.00 97.62 86 VAL A CA 1
ATOM 693 C C . VAL A 1 86 ? -11.445 -5.890 2.900 1.00 97.62 86 VAL A C 1
ATOM 695 O O . VAL A 1 86 ? -12.510 -5.767 3.508 1.00 97.62 86 VAL A O 1
ATOM 698 N N . HIS A 1 87 ? -10.562 -6.844 3.196 1.00 97.06 87 HIS A N 1
ATOM 699 C CA . HIS A 1 87 ? -10.751 -7.814 4.278 1.00 97.06 87 HIS A CA 1
ATOM 700 C C . HIS A 1 87 ? -10.420 -7.265 5.675 1.00 97.06 87 HIS A C 1
ATOM 702 O O . HIS A 1 87 ? -10.581 -7.978 6.663 1.00 97.06 87 HIS A O 1
ATOM 708 N N . GLY A 1 88 ? -9.984 -6.007 5.789 1.00 96.31 88 GLY A N 1
ATOM 709 C CA . GLY A 1 88 ? -9.687 -5.386 7.080 1.00 96.31 88 GLY A CA 1
ATOM 710 C C . GLY A 1 88 ? -8.399 -5.891 7.738 1.00 96.31 88 GLY A C 1
ATOM 711 O O . GLY A 1 88 ? -8.264 -5.839 8.962 1.00 96.31 88 GLY A O 1
ATOM 712 N N . SER A 1 89 ? -7.463 -6.410 6.944 1.00 94.62 89 SER A N 1
ATOM 713 C CA . SER A 1 89 ? -6.265 -7.108 7.406 1.00 94.62 89 SER A CA 1
ATOM 714 C C . SER A 1 89 ? -5.034 -6.199 7.409 1.00 94.62 89 SER A C 1
ATOM 716 O O . SER A 1 89 ? -4.685 -5.584 6.404 1.00 94.62 89 SER A O 1
ATOM 718 N N . TYR A 1 90 ? -4.304 -6.166 8.528 1.00 93.69 90 TYR A N 1
ATOM 719 C CA . TYR A 1 90 ? -2.999 -5.498 8.633 1.00 93.69 90 TYR A CA 1
ATOM 720 C C . TYR A 1 90 ? -1.863 -6.349 8.042 1.00 93.69 90 TYR A C 1
ATOM 722 O O . TYR A 1 90 ? -0.811 -6.518 8.665 1.00 93.69 90 TYR A O 1
ATOM 730 N N . HIS A 1 91 ? -2.052 -6.901 6.846 1.00 91.81 91 HIS A N 1
ATOM 731 C CA . HIS A 1 91 ? -1.022 -7.705 6.201 1.00 91.81 91 HIS A CA 1
ATOM 732 C C . HIS A 1 91 ? -0.001 -6.800 5.494 1.00 91.81 91 HIS A C 1
ATOM 734 O O . HIS A 1 91 ? -0.361 -5.999 4.623 1.00 91.81 91 HIS A O 1
ATOM 740 N N . PRO A 1 92 ? 1.289 -6.863 5.864 1.00 87.44 92 PRO A N 1
ATOM 741 C CA . PRO A 1 92 ? 2.316 -6.124 5.156 1.00 87.44 92 PRO A CA 1
ATOM 742 C C . PRO A 1 92 ? 2.750 -6.917 3.918 1.00 87.44 92 PRO A C 1
ATOM 744 O O . PRO A 1 92 ? 3.112 -8.085 4.026 1.00 87.44 92 PRO A O 1
ATOM 747 N N . LEU A 1 93 ? 2.761 -6.291 2.742 1.00 86.81 93 LEU A N 1
ATOM 748 C CA . LEU A 1 93 ? 3.249 -6.965 1.538 1.00 86.81 93 LEU A CA 1
ATOM 749 C C . LEU A 1 93 ? 4.734 -7.366 1.707 1.00 86.81 93 LEU A C 1
ATOM 751 O O . LEU A 1 93 ? 5.503 -6.563 2.252 1.00 86.81 93 LEU A O 1
ATOM 755 N N . PRO A 1 94 ? 5.168 -8.549 1.217 1.00 72.88 94 PRO A N 1
ATOM 756 C CA . PRO A 1 94 ? 6.486 -9.124 1.518 1.00 72.88 94 PRO A CA 1
ATOM 757 C C . PRO A 1 94 ? 7.660 -8.166 1.270 1.00 72.88 94 PRO A C 1
ATOM 759 O O . PRO A 1 94 ? 8.515 -7.980 2.129 1.00 72.88 94 PRO A O 1
ATOM 762 N N . ILE A 1 95 ? 7.652 -7.475 0.126 1.00 69.44 95 ILE A N 1
ATOM 763 C CA . ILE A 1 95 ? 8.710 -6.527 -0.267 1.00 69.44 95 ILE A CA 1
ATOM 764 C C . ILE A 1 95 ? 8.596 -5.199 0.502 1.00 69.44 95 ILE A C 1
ATOM 766 O O . ILE A 1 95 ? 9.589 -4.552 0.833 1.00 69.44 95 ILE A O 1
ATOM 770 N N . ILE A 1 96 ? 7.374 -4.788 0.831 1.00 68.75 96 ILE A N 1
ATOM 771 C CA . ILE A 1 96 ? 7.083 -3.486 1.439 1.00 68.75 96 ILE A CA 1
ATOM 772 C C . ILE A 1 96 ? 7.411 -3.482 2.935 1.00 68.75 96 ILE A C 1
ATOM 774 O O . ILE A 1 96 ? 7.847 -2.462 3.484 1.00 68.75 96 ILE A O 1
ATOM 778 N N . HIS A 1 97 ? 7.242 -4.629 3.595 1.00 67.38 97 HIS A N 1
ATOM 779 C CA . HIS A 1 97 ? 7.626 -4.809 4.987 1.00 67.38 97 HIS A CA 1
ATOM 780 C C . HIS A 1 97 ? 9.123 -4.551 5.196 1.00 67.38 97 HIS A C 1
ATOM 782 O O . HIS A 1 97 ? 9.495 -3.779 6.081 1.00 67.38 97 HIS A O 1
ATOM 788 N N . GLU A 1 98 ? 9.967 -5.152 4.356 1.00 69.31 98 GLU A N 1
ATOM 789 C CA . GLU A 1 98 ? 11.427 -5.077 4.467 1.00 69.31 98 GLU A CA 1
ATOM 790 C C . GLU A 1 98 ? 11.969 -3.674 4.174 1.00 69.31 98 GLU A C 1
ATOM 792 O O . GLU A 1 98 ? 12.836 -3.181 4.900 1.00 69.31 98 GLU A O 1
ATOM 797 N N . ILE A 1 99 ? 11.419 -2.997 3.158 1.00 67.25 99 ILE A N 1
ATOM 798 C CA . ILE A 1 99 ? 11.777 -1.605 2.841 1.00 67.25 99 ILE A CA 1
ATOM 799 C C . ILE A 1 99 ? 11.424 -0.693 4.020 1.00 67.25 99 ILE A C 1
ATOM 801 O O . ILE A 1 99 ? 12.213 0.164 4.412 1.00 67.25 99 ILE A O 1
ATOM 805 N N . SER A 1 100 ? 10.259 -0.893 4.642 1.00 63.78 100 SER A N 1
ATOM 806 C CA . SER A 1 100 ? 9.818 -0.027 5.734 1.00 63.78 100 SER A CA 1
ATOM 807 C C . SER A 1 100 ? 10.521 -0.283 7.076 1.00 63.78 100 SER A C 1
ATOM 809 O O . SER A 1 100 ? 10.416 0.578 7.955 1.00 63.78 100 SER A O 1
ATOM 811 N N . THR A 1 101 ? 11.171 -1.431 7.273 1.00 66.94 101 THR A N 1
ATOM 812 C CA . THR A 1 101 ? 11.953 -1.748 8.485 1.00 66.94 101 THR A CA 1
ATOM 813 C C . THR A 1 101 ? 13.458 -1.526 8.303 1.00 66.94 101 THR A C 1
ATOM 815 O O . THR A 1 101 ? 14.208 -1.700 9.258 1.00 66.94 101 THR A O 1
ATOM 818 N N . GLY A 1 102 ? 13.902 -1.099 7.112 1.00 59.41 102 GLY A N 1
ATOM 819 C CA . GLY A 1 102 ? 15.316 -0.855 6.799 1.00 59.41 102 GLY A CA 1
ATOM 820 C C . GLY A 1 102 ? 16.126 -2.128 6.531 1.00 59.41 102 GLY A C 1
ATOM 821 O O . GLY A 1 102 ? 17.349 -2.074 6.470 1.00 59.41 102 GLY A O 1
ATOM 822 N N . GLY A 1 103 ? 15.461 -3.276 6.369 1.00 61.47 103 GLY A N 1
ATOM 823 C CA . GLY A 1 103 ? 16.091 -4.583 6.166 1.00 61.47 103 GLY A CA 1
ATOM 824 C C . GLY A 1 103 ? 16.318 -4.975 4.703 1.00 61.47 103 GLY A C 1
ATOM 825 O O . GLY A 1 103 ? 16.681 -6.125 4.454 1.00 61.47 103 GLY A O 1
ATOM 826 N N . PHE A 1 104 ? 16.077 -4.064 3.752 1.00 63.34 104 PHE A N 1
ATOM 827 C CA . PHE A 1 104 ? 16.112 -4.348 2.316 1.00 63.34 104 PHE A CA 1
ATOM 828 C C . PHE A 1 104 ? 17.458 -4.951 1.887 1.00 63.34 104 PHE A C 1
ATOM 830 O O . PHE A 1 104 ? 18.505 -4.305 1.954 1.00 63.34 104 PHE A O 1
ATOM 837 N N . ASN A 1 105 ? 17.425 -6.206 1.435 1.00 65.25 105 ASN A N 1
ATOM 838 C CA . ASN A 1 105 ? 18.592 -6.922 0.938 1.00 65.25 105 ASN A CA 1
ATOM 839 C C . ASN A 1 105 ? 18.206 -7.768 -0.283 1.00 65.25 105 ASN A C 1
ATOM 841 O O . ASN A 1 105 ? 17.436 -8.721 -0.169 1.00 65.25 105 ASN A O 1
ATOM 845 N N . LEU A 1 106 ? 18.802 -7.463 -1.440 1.00 62.78 106 LEU A N 1
ATOM 846 C CA . LEU A 1 106 ? 18.574 -8.168 -2.711 1.00 62.78 106 LEU A CA 1
ATOM 847 C C . LEU A 1 106 ? 18.754 -9.694 -2.614 1.00 62.78 106 LEU A C 1
ATOM 849 O O . LEU A 1 106 ? 18.054 -10.441 -3.296 1.00 62.78 106 LEU A O 1
ATOM 853 N N . ARG A 1 107 ? 19.643 -10.179 -1.737 1.00 65.25 107 ARG A N 1
ATOM 854 C CA . ARG A 1 107 ? 19.863 -11.620 -1.534 1.00 65.25 107 ARG A CA 1
ATOM 855 C C . ARG A 1 107 ? 18.695 -12.295 -0.819 1.00 65.25 107 ARG A C 1
ATOM 857 O O . ARG A 1 107 ? 18.389 -13.440 -1.127 1.00 65.25 107 ARG A O 1
ATOM 864 N N . LYS A 1 108 ? 18.033 -11.605 0.114 1.00 65.44 108 LYS A N 1
ATOM 865 C CA . LYS A 1 108 ? 16.871 -12.153 0.831 1.00 65.44 108 LYS A CA 1
ATOM 866 C C . LYS A 1 108 ? 15.650 -12.258 -0.074 1.00 65.44 108 LYS A C 1
ATOM 868 O O . LYS A 1 108 ? 14.978 -13.280 -0.035 1.00 65.44 108 LYS A O 1
ATOM 873 N N . ILE A 1 109 ? 15.431 -11.265 -0.938 1.00 63.38 109 ILE A N 1
ATOM 874 C CA . ILE A 1 109 ? 14.363 -11.284 -1.949 1.00 63.38 109 ILE A CA 1
ATOM 875 C C . ILE A 1 109 ? 14.540 -12.481 -2.884 1.00 63.38 109 ILE A C 1
ATOM 877 O O . ILE A 1 109 ? 13.607 -13.256 -3.074 1.00 63.38 109 ILE A O 1
ATOM 881 N N . PHE A 1 110 ? 15.753 -12.676 -3.407 1.00 64.94 110 PHE A N 1
ATOM 882 C CA . PHE A 1 110 ? 16.067 -13.838 -4.235 1.00 64.94 110 PHE A CA 1
ATOM 883 C C . PHE A 1 110 ? 15.766 -15.159 -3.504 1.00 64.94 110 PHE A C 1
ATOM 885 O O . PHE A 1 110 ? 15.148 -16.048 -4.078 1.00 64.94 110 PHE A O 1
ATOM 892 N N . HIS A 1 111 ? 16.122 -15.262 -2.219 1.00 65.75 111 HIS A N 1
ATOM 893 C CA . HIS A 1 111 ? 15.888 -16.458 -1.398 1.00 65.75 111 HIS A CA 1
ATOM 894 C C . HIS A 1 111 ? 14.414 -16.690 -1.028 1.00 65.75 111 HIS A C 1
ATOM 896 O O . HIS A 1 111 ? 13.988 -17.831 -0.876 1.00 65.75 111 HIS A O 1
ATOM 902 N N . ALA A 1 112 ? 13.629 -15.625 -0.864 1.00 60.38 112 ALA A N 1
ATOM 903 C CA . ALA A 1 112 ? 12.191 -15.708 -0.615 1.00 60.38 112 ALA A CA 1
ATOM 904 C C . ALA A 1 112 ? 11.435 -16.154 -1.874 1.00 60.38 112 ALA A C 1
ATOM 906 O O . ALA A 1 112 ? 10.551 -17.003 -1.790 1.00 60.38 112 ALA A O 1
ATOM 907 N N . ILE A 1 113 ? 11.833 -15.640 -3.043 1.00 54.66 113 ILE A N 1
ATOM 908 C CA . ILE A 1 113 ? 11.282 -16.048 -4.340 1.00 54.66 113 ILE A CA 1
ATOM 909 C C . ILE A 1 113 ? 11.599 -17.522 -4.606 1.00 54.66 113 ILE A C 1
ATOM 911 O O . ILE A 1 113 ? 10.698 -18.281 -4.935 1.00 54.66 113 ILE A O 1
ATOM 915 N N . THR A 1 114 ? 12.846 -17.961 -4.418 1.00 68.19 114 THR A N 1
ATOM 916 C CA . THR A 1 114 ? 13.245 -19.350 -4.718 1.00 68.19 114 THR A CA 1
ATOM 917 C C . THR A 1 114 ? 12.673 -20.379 -3.744 1.00 68.19 114 THR A C 1
ATOM 919 O O . THR A 1 114 ? 12.524 -21.538 -4.117 1.00 68.19 114 THR A O 1
ATOM 922 N N . ARG A 1 115 ? 12.311 -19.980 -2.519 1.00 55.53 115 ARG A N 1
ATOM 923 C CA . ARG A 1 115 ? 11.647 -20.859 -1.540 1.00 55.53 115 ARG A CA 1
ATOM 924 C C . ARG A 1 115 ? 10.129 -20.929 -1.676 1.00 55.53 115 ARG A C 1
ATOM 926 O O . ARG A 1 115 ? 9.544 -21.858 -1.144 1.00 55.53 115 ARG A O 1
ATOM 933 N N . GLY A 1 116 ? 9.495 -19.984 -2.370 1.00 46.69 116 GLY A N 1
ATOM 934 C CA . GLY A 1 116 ? 8.056 -20.037 -2.658 1.00 46.69 116 GLY A CA 1
ATOM 935 C C . GLY A 1 116 ? 7.667 -21.056 -3.740 1.00 46.69 116 GLY A C 1
ATOM 936 O O . GLY A 1 116 ? 6.479 -21.252 -3.973 1.00 46.69 116 GLY A O 1
ATOM 937 N N . PHE A 1 117 ? 8.652 -21.686 -4.395 1.00 47.50 117 PHE A N 1
ATOM 938 C CA . PHE A 1 117 ? 8.482 -22.665 -5.479 1.00 47.50 117 PHE A CA 1
ATOM 939 C C . PHE A 1 117 ? 9.133 -24.033 -5.184 1.00 47.50 117 PHE A C 1
ATOM 941 O O . PHE A 1 117 ? 9.305 -24.828 -6.109 1.00 47.50 117 PHE A O 1
ATOM 948 N N . ALA A 1 118 ? 9.516 -24.295 -3.930 1.00 42.38 118 ALA A N 1
ATOM 949 C CA . ALA A 1 118 ? 10.068 -25.573 -3.469 1.00 42.38 118 ALA A CA 1
ATOM 950 C C . ALA A 1 118 ? 9.141 -26.234 -2.445 1.00 42.38 118 ALA A C 1
ATOM 952 O O . ALA A 1 118 ? 8.530 -25.486 -1.649 1.00 42.38 118 ALA A O 1
#

pLDDT: mean 88.12, std 14.2, range [42.38, 98.44]

Secondary structure (DSSP, 8-state):
-PPPSS--HHHHHHHHHHHHHHHHTTSTTHHHHHHHH-TT-HHHHHHHHHHHHHHHHHHHHHTSTTHHHHHHHHHHHHHHHHHHHHTT--PPPHHHHHHHHT---HHHHHHHHHHTT-

Radius of gyration: 14.79 Å; chains: 1; bounding box: 35×39×40 Å